Protein AF-A0A5B0EBY4-F1 (afdb_monomer_lite)

InterPro domains:
  IPR025962 SdpI/YhfL-like [PF13630] (34-108)

Secondary structure (DSSP, 8-state):
--HHHHHHHHHHHHHHHHHHHHHHHHHHHHTTSS-S-SSSS--SHHHHS-HHHHHHHHHHHHHHHHHHHHHHHHHHHHHHHHHHH-TT-TTHHHHHHHHHHHHHHHHHHHHHHHHHHHHHHHHHHHHHHT-

pLDDT: mean 92.41, std 9.32, range [48.69, 98.62]

Sequence (131 aa):
MNGEALTELITSLFLVLIMAGLAWSMKAAGTGQLKRNAWIGIRTASFSHCDECWLLGHHAASHKGIIGCVAAAVIIAAGGVAALLAPSLDYLQPVSLMLGVLVMLVGLLLGMRDGNTMLAKMHTDELGADR

Radius of gyration: 18.64 Å; chains: 1; bounding box: 41×22×61 Å

Structure (mmCIF, N/CA/C/O backbone):
data_AF-A0A5B0EBY4-F1
#
_entry.id   AF-A0A5B0EBY4-F1
#
loop_
_atom_site.group_PDB
_atom_site.id
_atom_site.type_symbol
_atom_site.label_atom_id
_atom_site.label_alt_id
_atom_site.label_comp_id
_atom_site.label_asym_id
_atom_site.label_entity_id
_atom_site.label_seq_id
_atom_site.pdbx_PDB_ins_code
_atom_site.Cartn_x
_atom_site.Cartn_y
_atom_site.Cartn_z
_atom_site.occupancy
_atom_site.B_iso_or_equiv
_atom_site.auth_seq_id
_atom_site.auth_comp_id
_atom_site.auth_asym_id
_atom_site.auth_atom_id
_atom_site.pdbx_PDB_model_num
ATOM 1 N N . MET A 1 1 ? 15.465 7.076 -25.144 1.00 60.78 1 MET A N 1
ATOM 2 C CA . MET A 1 1 ? 14.498 6.109 -24.589 1.00 60.78 1 MET A CA 1
ATOM 3 C C . MET A 1 1 ? 13.379 5.957 -25.606 1.00 60.78 1 MET A C 1
ATOM 5 O O . MET A 1 1 ? 12.837 6.970 -26.030 1.00 60.78 1 MET A O 1
ATOM 9 N N . ASN A 1 2 ? 13.124 4.741 -26.082 1.00 78.44 2 ASN A N 1
ATOM 10 C CA . ASN A 1 2 ? 11.966 4.411 -26.920 1.00 78.44 2 ASN A CA 1
ATOM 11 C C . ASN A 1 2 ? 10.667 4.578 -26.102 1.00 78.44 2 ASN A C 1
ATOM 13 O O . ASN A 1 2 ? 10.688 4.472 -24.877 1.00 78.44 2 ASN A O 1
ATOM 17 N N . GLY A 1 3 ? 9.551 4.906 -26.765 1.00 84.25 3 GLY A N 1
ATOM 18 C CA . GLY A 1 3 ? 8.293 5.271 -26.088 1.00 84.25 3 GLY A CA 1
ATOM 19 C C . GLY A 1 3 ? 7.723 4.178 -25.172 1.00 84.25 3 GLY A C 1
ATOM 20 O O . GLY A 1 3 ? 7.072 4.482 -24.176 1.00 84.25 3 GLY A O 1
ATOM 21 N N . GLU A 1 4 ? 8.033 2.920 -25.465 1.00 83.50 4 GLU A N 1
ATOM 22 C CA . GLU A 1 4 ? 7.658 1.753 -24.664 1.00 83.50 4 GLU A CA 1
ATOM 23 C C . GLU A 1 4 ? 8.358 1.742 -23.298 1.00 83.50 4 GLU A C 1
ATOM 25 O O . GLU A 1 4 ? 7.692 1.801 -22.268 1.00 83.50 4 GLU A O 1
ATOM 30 N N . ALA A 1 5 ? 9.690 1.844 -23.279 1.00 82.31 5 ALA A N 1
ATOM 31 C CA . ALA A 1 5 ? 10.479 1.922 -22.048 1.00 82.31 5 ALA A CA 1
ATOM 32 C C . ALA A 1 5 ? 10.094 3.126 -21.163 1.00 82.31 5 ALA A C 1
ATOM 34 O O . ALA A 1 5 ? 10.093 3.041 -19.934 1.00 82.31 5 ALA A O 1
ATOM 35 N N . LEU A 1 6 ? 9.727 4.260 -21.777 1.00 86.31 6 LEU A N 1
ATOM 36 C CA . LEU A 1 6 ? 9.200 5.411 -21.038 1.00 86.31 6 LEU A CA 1
ATOM 37 C C . LEU A 1 6 ? 7.856 5.076 -20.369 1.00 86.31 6 LEU A C 1
ATOM 39 O O . LEU A 1 6 ? 7.655 5.400 -19.200 1.00 86.31 6 LEU A O 1
ATOM 43 N N . THR A 1 7 ? 6.950 4.423 -21.100 1.00 88.94 7 THR A N 1
ATOM 44 C CA . THR A 1 7 ? 5.634 4.000 -20.595 1.00 88.94 7 THR A CA 1
ATOM 45 C C . THR A 1 7 ? 5.765 3.018 -19.431 1.00 88.94 7 THR A C 1
ATOM 47 O O . THR A 1 7 ? 5.092 3.175 -18.410 1.00 88.94 7 THR A O 1
ATOM 50 N N . GLU A 1 8 ? 6.661 2.040 -19.541 1.00 88.88 8 GLU A N 1
ATOM 51 C CA . GLU A 1 8 ? 6.942 1.055 -18.492 1.00 88.88 8 GLU A CA 1
ATOM 52 C C . GLU A 1 8 ? 7.480 1.701 -17.214 1.00 88.88 8 GLU A C 1
ATOM 54 O O . GLU A 1 8 ? 7.027 1.382 -16.107 1.00 88.88 8 GLU A O 1
ATOM 59 N N . LEU A 1 9 ? 8.409 2.650 -17.359 1.00 88.81 9 LEU A N 1
ATOM 60 C CA . LEU A 1 9 ? 8.978 3.384 -16.236 1.00 88.81 9 LEU A CA 1
ATOM 61 C C . LEU A 1 9 ? 7.921 4.245 -15.540 1.00 88.81 9 LEU A C 1
ATOM 63 O O . LEU A 1 9 ? 7.809 4.205 -14.315 1.00 88.81 9 LEU A O 1
ATOM 67 N N . ILE A 1 10 ? 7.128 4.995 -16.314 1.00 92.88 10 ILE A N 1
ATOM 68 C CA . ILE A 1 10 ? 6.038 5.826 -15.786 1.00 92.88 10 ILE A CA 1
ATOM 69 C C . ILE A 1 10 ? 5.034 4.953 -15.033 1.00 92.88 10 ILE A C 1
ATOM 71 O O . ILE A 1 10 ? 4.652 5.291 -13.915 1.00 92.88 10 ILE A O 1
ATOM 75 N N . THR A 1 11 ? 4.645 3.817 -15.611 1.00 93.50 11 THR A N 1
ATOM 76 C CA . THR A 1 11 ? 3.686 2.890 -14.995 1.00 93.50 11 THR A CA 1
ATOM 77 C C . THR A 1 11 ? 4.227 2.331 -13.682 1.00 93.50 11 THR A C 1
ATOM 79 O O . THR A 1 11 ? 3.536 2.355 -12.663 1.00 93.50 11 THR A O 1
ATOM 82 N N . SER A 1 12 ? 5.484 1.882 -13.675 1.00 94.62 12 SER A N 1
ATOM 83 C CA . SER A 1 12 ? 6.129 1.330 -12.480 1.00 94.62 12 SER A CA 1
ATOM 84 C C . SER A 1 12 ? 6.254 2.386 -11.379 1.00 94.62 12 SER A C 1
ATOM 86 O O . SER A 1 12 ? 5.894 2.129 -10.232 1.00 94.62 12 SER A O 1
ATOM 88 N N . LEU A 1 13 ? 6.686 3.602 -11.730 1.00 96.31 13 LEU A N 1
ATOM 89 C CA . LEU A 1 13 ? 6.791 4.722 -10.795 1.00 96.31 13 LEU A CA 1
ATOM 90 C C . LEU A 1 13 ? 5.426 5.105 -10.215 1.00 96.31 13 LEU A C 1
ATOM 92 O O . LEU A 1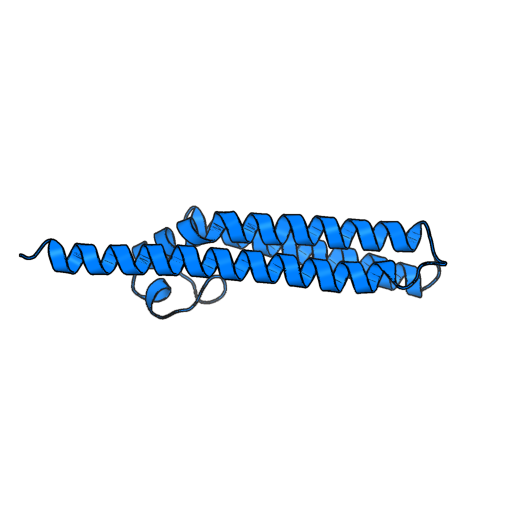 13 ? 5.292 5.269 -9.003 1.00 96.31 13 LEU A O 1
ATOM 96 N N . PHE A 1 14 ? 4.406 5.218 -11.063 1.00 97.50 14 PHE A N 1
ATOM 97 C CA . PHE A 1 14 ? 3.050 5.548 -10.638 1.00 97.50 14 PHE A CA 1
ATOM 98 C C . PHE A 1 14 ? 2.508 4.522 -9.635 1.00 97.50 14 PHE A C 1
ATOM 100 O O . PHE A 1 14 ? 1.988 4.896 -8.582 1.00 97.50 14 PHE A O 1
ATOM 107 N N . LEU A 1 15 ? 2.696 3.229 -9.905 1.00 97.50 15 LEU A N 1
ATOM 108 C CA . LEU A 1 15 ? 2.262 2.166 -9.000 1.00 97.50 15 LEU A CA 1
ATOM 109 C C . LEU A 1 15 ? 3.047 2.160 -7.683 1.00 97.50 15 LEU A C 1
ATOM 111 O O . LEU A 1 15 ? 2.447 1.983 -6.625 1.00 97.50 15 LEU A O 1
ATOM 115 N N . VAL A 1 16 ? 4.356 2.423 -7.710 1.00 98.06 16 VAL A N 1
ATOM 116 C CA . VAL A 1 16 ? 5.167 2.587 -6.491 1.00 98.06 16 VAL A CA 1
ATOM 117 C C . VAL A 1 16 ? 4.636 3.731 -5.623 1.00 98.06 16 VAL A C 1
ATOM 119 O O . VAL A 1 16 ? 4.502 3.570 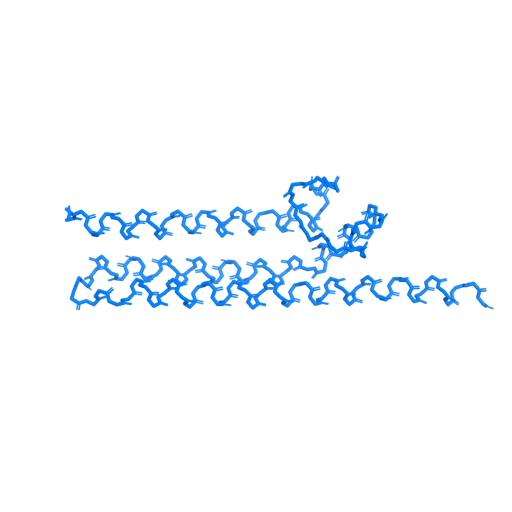-4.408 1.00 98.06 16 VAL A O 1
ATOM 122 N N . LEU A 1 17 ? 4.272 4.865 -6.230 1.00 98.25 17 LEU A N 1
ATOM 123 C CA . LEU A 1 17 ? 3.682 5.997 -5.511 1.00 98.25 17 LEU A CA 1
ATOM 124 C C . LEU A 1 17 ? 2.316 5.647 -4.906 1.00 98.25 17 LEU A C 1
ATOM 126 O O . LEU A 1 17 ? 2.044 6.029 -3.767 1.00 98.25 17 LEU A O 1
ATOM 130 N N . ILE A 1 18 ? 1.486 4.871 -5.612 1.00 97.69 18 ILE A N 1
ATOM 131 C CA . ILE A 1 18 ? 0.228 4.346 -5.060 1.00 97.69 18 ILE A CA 1
ATOM 132 C C . ILE A 1 18 ? 0.499 3.472 -3.831 1.00 97.69 18 ILE A C 1
ATOM 134 O O . ILE A 1 18 ? -0.135 3.671 -2.794 1.00 97.69 18 ILE A O 1
ATOM 138 N N . MET A 1 19 ? 1.458 2.544 -3.903 1.00 97.94 19 MET A N 1
ATOM 139 C CA . MET A 1 19 ? 1.804 1.685 -2.764 1.00 97.94 19 MET A CA 1
ATOM 140 C C . MET A 1 19 ? 2.297 2.496 -1.564 1.00 97.94 19 MET A C 1
ATOM 142 O O . MET A 1 19 ? 1.910 2.211 -0.430 1.00 97.94 19 MET A O 1
ATOM 146 N N . ALA A 1 20 ? 3.104 3.533 -1.799 1.00 97.75 20 ALA A N 1
ATOM 147 C CA . ALA A 1 20 ? 3.549 4.444 -0.751 1.00 97.75 20 ALA A CA 1
ATOM 148 C C . ALA A 1 20 ? 2.369 5.203 -0.117 1.00 97.75 20 ALA A C 1
ATOM 150 O O . ALA A 1 20 ? 2.277 5.284 1.109 1.00 97.75 20 ALA A O 1
ATOM 151 N N . GLY A 1 21 ? 1.432 5.696 -0.933 1.00 97.62 21 GLY A N 1
ATOM 152 C CA . GLY A 1 21 ? 0.209 6.352 -0.465 1.00 97.62 21 GLY A CA 1
ATOM 153 C C . GLY A 1 21 ? -0.691 5.425 0.358 1.00 97.62 21 GLY A C 1
ATOM 154 O O . GLY A 1 21 ? -1.210 5.829 1.402 1.00 97.62 21 GLY A O 1
ATOM 155 N N . LEU A 1 22 ? -0.830 4.161 -0.052 1.00 96.75 22 LEU A N 1
ATOM 156 C CA . LEU A 1 22 ? -1.567 3.137 0.692 1.00 96.75 22 LEU A CA 1
ATOM 157 C C . LEU A 1 22 ? -0.881 2.796 2.019 1.00 96.75 22 LEU A C 1
ATOM 159 O O . LEU A 1 22 ? -1.539 2.782 3.060 1.00 96.75 22 LEU A O 1
ATOM 163 N N . ALA A 1 23 ? 0.436 2.578 2.010 1.00 97.94 23 ALA A N 1
ATOM 164 C CA . ALA A 1 23 ? 1.218 2.321 3.218 1.00 97.94 23 ALA A CA 1
ATOM 165 C C . ALA A 1 23 ? 1.111 3.481 4.218 1.00 97.94 23 ALA A C 1
ATOM 167 O O . ALA A 1 23 ? 0.871 3.262 5.409 1.00 97.94 23 ALA A O 1
ATOM 168 N N . TRP A 1 24 ? 1.217 4.721 3.734 1.00 97.94 24 TRP A N 1
ATOM 169 C CA . TRP A 1 24 ? 1.001 5.908 4.554 1.00 97.94 24 TRP A CA 1
ATOM 170 C C . TRP A 1 24 ? -0.420 5.952 5.121 1.00 97.94 24 TRP A C 1
ATOM 172 O O . TRP A 1 24 ? -0.581 6.138 6.324 1.00 97.94 24 TRP A O 1
ATOM 182 N N . SER A 1 25 ? -1.439 5.708 4.295 1.00 97.38 25 SER A N 1
ATOM 183 C CA . SER A 1 25 ? -2.844 5.718 4.719 1.00 97.38 25 SER A CA 1
ATOM 184 C C . SER A 1 25 ? -3.120 4.684 5.812 1.00 97.38 25 SER A C 1
ATOM 186 O O . SER A 1 25 ? -3.781 4.987 6.804 1.00 97.38 25 SER A O 1
ATOM 188 N N . MET A 1 26 ? -2.564 3.477 5.677 1.00 97.25 26 MET A N 1
ATOM 189 C CA . MET A 1 26 ? -2.668 2.419 6.686 1.00 97.25 26 MET A CA 1
ATOM 190 C C . MET A 1 26 ? -1.982 2.804 7.995 1.00 97.25 26 MET A C 1
ATOM 192 O O . MET A 1 26 ? -2.557 2.615 9.067 1.00 97.25 26 MET A O 1
ATOM 196 N N . LYS A 1 27 ? -0.784 3.397 7.925 1.00 97.88 27 LYS A N 1
ATOM 197 C CA . LYS A 1 27 ? -0.081 3.914 9.106 1.00 97.88 27 LYS A CA 1
ATOM 198 C C . LYS A 1 27 ? -0.874 5.035 9.776 1.00 97.88 27 LYS A C 1
ATOM 200 O O . LYS A 1 27 ? -1.015 5.045 10.996 1.00 97.88 27 LYS A O 1
ATOM 205 N N . ALA A 1 28 ? -1.395 5.975 8.996 1.00 97.69 28 ALA A N 1
ATOM 206 C CA . ALA A 1 28 ? -2.120 7.127 9.504 1.00 97.69 28 ALA A CA 1
ATOM 207 C C . ALA A 1 28 ? -3.461 6.714 10.138 1.00 97.69 28 ALA A C 1
ATOM 209 O O . ALA A 1 28 ? -3.805 7.215 11.205 1.00 97.69 28 ALA A O 1
ATOM 210 N N . ALA A 1 29 ? -4.175 5.743 9.560 1.00 96.31 29 ALA A N 1
ATOM 211 C CA . ALA A 1 29 ? -5.369 5.158 10.173 1.00 96.31 29 ALA A CA 1
ATOM 212 C C . ALA A 1 29 ? -5.037 4.362 11.446 1.00 96.31 29 ALA A C 1
ATOM 214 O O . ALA A 1 29 ? -5.692 4.544 12.468 1.00 96.31 29 ALA A O 1
ATOM 215 N N . GLY A 1 30 ? -3.986 3.535 11.420 1.00 96.62 30 GLY A N 1
ATOM 216 C CA . GLY A 1 30 ? -3.593 2.722 12.574 1.00 96.62 30 GLY A CA 1
ATOM 217 C C . GLY A 1 30 ? -3.021 3.514 13.753 1.00 96.62 30 GLY A C 1
ATOM 218 O O . GLY A 1 30 ? -3.106 3.063 14.886 1.00 96.62 30 GLY A O 1
ATOM 219 N N . THR A 1 31 ? -2.473 4.705 13.514 1.00 96.81 31 THR A N 1
ATOM 220 C CA . THR A 1 31 ? -1.969 5.612 14.566 1.00 96.81 31 THR A CA 1
ATOM 221 C C . THR A 1 31 ? -2.990 6.670 14.990 1.00 96.81 31 THR A C 1
ATOM 223 O O . THR A 1 31 ? -2.675 7.534 15.804 1.00 96.81 31 THR A O 1
ATOM 226 N N . GLY A 1 32 ? -4.203 6.641 14.427 1.00 95.25 32 GLY A N 1
ATOM 227 C CA . GLY A 1 32 ? -5.265 7.603 14.732 1.00 95.25 32 GLY A CA 1
ATOM 228 C C . GLY A 1 32 ? -5.090 8.992 14.112 1.00 95.25 32 GLY A C 1
ATOM 229 O O . GLY A 1 32 ? -5.918 9.868 14.354 1.00 95.25 32 GLY A O 1
ATOM 230 N N . GLN A 1 33 ? -4.067 9.210 13.277 1.00 96.75 33 GLN A N 1
ATOM 231 C CA . GLN A 1 33 ? -3.922 10.452 12.504 1.00 96.75 33 GLN A CA 1
ATOM 232 C C . GLN A 1 33 ? -5.082 10.631 11.513 1.00 96.75 33 GLN A C 1
ATOM 234 O O . GLN A 1 33 ? -5.572 11.743 11.323 1.00 96.75 33 GLN A O 1
ATOM 239 N N . LEU A 1 34 ? -5.555 9.533 10.910 1.00 94.44 34 LEU A N 1
ATOM 240 C CA . LEU A 1 34 ? -6.785 9.504 10.120 1.00 94.44 34 LEU A CA 1
ATOM 241 C C . LEU A 1 34 ? -7.953 9.027 10.983 1.00 94.44 34 LEU A C 1
ATOM 243 O O . LEU A 1 34 ? -8.126 7.831 11.230 1.00 94.44 34 LEU A O 1
ATOM 247 N N . LYS A 1 35 ? -8.792 9.984 11.384 1.00 93.94 35 LYS A N 1
ATOM 248 C CA . LYS A 1 35 ? -10.082 9.712 12.029 1.00 93.94 35 LYS A CA 1
ATOM 249 C C . LYS A 1 35 ? -11.027 8.974 11.079 1.00 93.94 35 LYS A C 1
ATOM 251 O O . LYS A 1 35 ? -10.856 9.030 9.855 1.00 93.94 35 LYS A O 1
ATOM 256 N N . ARG A 1 36 ? -12.062 8.337 11.637 1.00 93.94 36 ARG A N 1
ATOM 257 C CA . ARG A 1 36 ? -13.163 7.736 10.874 1.00 93.94 36 ARG A CA 1
ATOM 258 C C . ARG A 1 36 ? -13.737 8.772 9.902 1.00 93.94 36 ARG A C 1
ATOM 260 O O . ARG A 1 36 ? -14.211 9.828 10.302 1.00 93.94 36 ARG A O 1
ATOM 267 N N . ASN A 1 37 ? -13.616 8.492 8.609 1.00 93.06 37 ASN A N 1
ATOM 268 C CA . ASN A 1 37 ? -14.019 9.389 7.513 1.00 93.06 37 ASN A CA 1
ATOM 269 C C . ASN A 1 37 ? -14.890 8.618 6.510 1.00 93.06 37 ASN A C 1
ATOM 271 O O . ASN A 1 37 ? -15.354 7.554 6.883 1.00 93.06 37 ASN A O 1
ATOM 275 N N . ALA A 1 38 ? -15.106 9.062 5.267 1.00 90.12 38 ALA A N 1
ATOM 276 C CA . ALA A 1 38 ? -15.846 8.298 4.238 1.00 90.12 38 ALA A CA 1
ATOM 277 C C . ALA A 1 38 ? -14.972 7.783 3.072 1.00 90.12 38 ALA A C 1
ATOM 279 O O . ALA A 1 38 ? -15.458 7.055 2.214 1.00 90.12 38 ALA A O 1
ATOM 280 N N . TRP A 1 39 ? -13.687 8.142 3.043 1.00 90.62 39 TRP A N 1
ATOM 281 C CA . TRP A 1 39 ? -12.837 8.047 1.853 1.00 90.62 39 TRP A CA 1
ATOM 282 C C . TRP A 1 39 ? -11.762 6.960 1.941 1.00 90.62 39 TRP A C 1
ATOM 284 O O . TRP A 1 39 ? -11.500 6.267 0.967 1.00 90.62 39 TRP A O 1
ATOM 294 N N . ILE A 1 40 ? -11.130 6.800 3.104 1.00 91.50 40 ILE A N 1
ATOM 295 C CA . ILE A 1 40 ? -9.950 5.944 3.302 1.00 91.50 40 ILE A CA 1
ATOM 296 C C . ILE A 1 40 ? -10.254 4.933 4.400 1.00 91.50 40 ILE A C 1
ATOM 298 O O . ILE A 1 40 ? -10.877 5.325 5.380 1.00 91.50 40 ILE A O 1
ATOM 302 N N . GLY A 1 41 ? -9.810 3.679 4.264 1.00 91.69 41 GLY A N 1
ATOM 303 C CA . GLY A 1 41 ? -9.867 2.652 5.316 1.00 91.69 41 GLY A CA 1
ATOM 304 C C . GLY A 1 41 ? -10.752 1.444 4.990 1.00 91.69 41 GLY A C 1
ATOM 305 O O . GLY A 1 41 ? -11.416 1.400 3.957 1.00 91.69 41 GLY A O 1
ATOM 306 N N . ILE A 1 42 ? -10.756 0.455 5.885 1.00 93.00 42 ILE A N 1
ATOM 307 C CA . ILE A 1 42 ? -11.570 -0.765 5.800 1.00 93.00 42 ILE A CA 1
ATOM 308 C C . ILE A 1 42 ? -13.011 -0.433 6.213 1.00 93.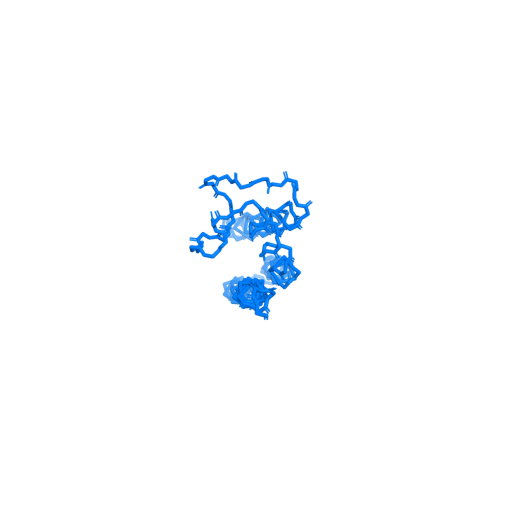00 42 ILE A C 1
ATOM 310 O O . ILE A 1 42 ? -13.245 0.158 7.265 1.00 93.00 42 ILE A O 1
ATOM 314 N N . ARG A 1 43 ? -13.984 -0.809 5.372 1.00 91.00 43 ARG A N 1
ATOM 315 C CA . ARG A 1 43 ? -15.400 -0.396 5.475 1.00 91.00 43 ARG A CA 1
ATOM 316 C C . ARG A 1 43 ? -16.362 -1.533 5.767 1.00 91.00 43 ARG A C 1
ATOM 318 O O . ARG A 1 43 ? -17.457 -1.595 5.219 1.00 91.00 43 ARG A O 1
ATOM 325 N N . THR A 1 44 ? -15.955 -2.444 6.634 1.00 90.81 44 THR A N 1
ATOM 326 C CA . THR A 1 44 ? -16.881 -3.443 7.163 1.00 90.81 44 THR A CA 1
ATOM 327 C C . THR A 1 44 ? -17.725 -2.835 8.287 1.00 90.81 44 THR A C 1
ATOM 329 O O . THR A 1 44 ? -17.370 -1.801 8.868 1.00 90.81 44 THR A O 1
ATOM 332 N N . ALA A 1 45 ? -18.852 -3.483 8.601 1.00 90.81 45 ALA A N 1
ATOM 333 C CA . ALA A 1 45 ? -19.738 -3.059 9.684 1.00 90.81 45 ALA A CA 1
ATOM 334 C C . ALA A 1 45 ? -19.002 -2.987 11.036 1.00 90.81 45 ALA A C 1
ATOM 336 O O . ALA A 1 45 ? -19.171 -2.018 11.769 1.00 90.81 45 ALA A O 1
ATOM 337 N N . SER A 1 46 ? -18.113 -3.950 11.309 1.00 90.38 46 SER A N 1
ATOM 338 C CA . SER A 1 46 ? -17.297 -3.993 12.529 1.00 90.38 46 SER A CA 1
ATOM 339 C C . SER A 1 46 ? -16.375 -2.777 12.664 1.00 90.38 46 SER A C 1
ATOM 341 O O . SER A 1 46 ? -16.370 -2.113 13.694 1.00 90.38 46 SER A O 1
ATOM 343 N N . PHE A 1 47 ? -15.640 -2.418 11.609 1.00 94.62 47 PHE A N 1
ATOM 344 C CA . PHE A 1 47 ? -14.718 -1.273 11.632 1.00 94.62 47 PHE A CA 1
ATOM 345 C C . PHE A 1 47 ? -15.435 0.078 11.716 1.00 94.62 47 PHE A C 1
ATOM 347 O O . PHE A 1 47 ? -14.859 1.063 12.175 1.00 94.62 47 PHE A O 1
ATOM 354 N N . SER A 1 48 ? -16.678 0.143 11.237 1.00 93.25 48 SER A N 1
ATOM 355 C CA . SER A 1 48 ? -17.428 1.397 11.127 1.00 93.25 48 SER A CA 1
ATOM 356 C C . SER A 1 48 ? -18.326 1.676 12.333 1.00 93.25 48 SER A C 1
ATOM 358 O O . SER A 1 48 ? -18.875 2.775 12.414 1.00 93.25 48 SER A O 1
ATOM 360 N N . HIS A 1 49 ? -18.461 0.730 13.268 1.00 92.81 49 HIS A N 1
ATOM 361 C CA . HIS A 1 49 ? -19.388 0.835 14.395 1.00 92.81 49 HIS A CA 1
ATOM 362 C C . HIS A 1 49 ? -19.088 2.043 15.295 1.00 92.81 49 HIS A C 1
ATOM 364 O O . HIS A 1 49 ? -19.983 2.844 15.578 1.00 92.81 49 HIS A O 1
ATOM 370 N N . CYS A 1 50 ? -17.834 2.206 15.713 1.00 92.69 50 CYS A N 1
ATOM 371 C CA . CYS A 1 50 ? -17.415 3.220 16.673 1.00 92.69 50 CYS A CA 1
ATOM 372 C C . CYS A 1 50 ? -16.009 3.758 16.347 1.00 92.69 50 CYS A C 1
ATOM 374 O O . CYS A 1 50 ? -15.278 3.151 15.564 1.00 92.69 50 CYS A O 1
ATOM 376 N N . ASP A 1 51 ? -15.618 4.908 16.909 1.00 95.44 51 ASP A N 1
ATOM 377 C CA . ASP A 1 51 ? -14.284 5.488 16.650 1.00 95.44 51 ASP A CA 1
ATOM 378 C C . ASP A 1 51 ? -13.153 4.632 17.251 1.00 95.44 51 ASP A C 1
ATOM 380 O O . ASP A 1 51 ? -12.054 4.564 16.700 1.00 95.44 51 ASP A O 1
ATOM 384 N N . GLU A 1 52 ? -13.431 3.923 18.342 1.00 95.25 52 GLU A N 1
ATOM 385 C CA . GLU A 1 52 ? -12.500 2.967 18.945 1.00 95.25 52 GLU A CA 1
ATOM 386 C C . GLU A 1 52 ? -12.328 1.712 18.074 1.00 95.25 52 GLU A C 1
ATOM 388 O O . GLU A 1 52 ? -11.206 1.296 17.786 1.00 95.25 52 GLU A O 1
ATOM 393 N N . CYS A 1 53 ? -13.435 1.189 17.542 1.00 95.44 53 CYS A N 1
ATOM 394 C CA . CYS A 1 53 ? -13.493 0.096 16.576 1.00 95.44 53 CYS A CA 1
ATOM 395 C C . CYS A 1 53 ? -12.679 0.444 15.317 1.00 95.44 53 CYS A C 1
ATOM 397 O O . CYS A 1 53 ? -11.911 -0.366 14.791 1.00 95.44 53 CYS A O 1
ATOM 399 N N . TRP A 1 54 ? -12.803 1.692 14.858 1.00 96.00 54 TRP A N 1
ATOM 400 C CA . TRP A 1 54 ? -12.006 2.225 13.764 1.00 96.00 54 TRP A CA 1
ATOM 401 C C . TRP A 1 54 ? -10.513 2.173 14.081 1.00 96.00 54 TRP A C 1
ATOM 403 O O . TRP A 1 54 ? -9.745 1.606 13.300 1.00 96.00 54 TRP A O 1
ATOM 413 N N . LEU A 1 55 ? -10.100 2.759 15.208 1.00 97.12 55 LEU A N 1
ATOM 414 C CA . LEU A 1 55 ? -8.694 2.876 15.576 1.00 97.12 55 LEU A CA 1
ATOM 415 C C . LEU A 1 55 ? -8.056 1.505 15.805 1.00 97.12 55 LEU A C 1
ATOM 417 O O . LEU A 1 55 ? -7.034 1.201 15.197 1.00 97.12 55 LEU A O 1
ATOM 421 N N . LEU A 1 56 ? -8.665 0.660 16.636 1.00 97.06 56 LEU A N 1
ATOM 422 C CA . LEU A 1 56 ? -8.095 -0.634 17.012 1.00 97.06 56 LEU A CA 1
ATOM 423 C C . LEU A 1 56 ? -8.093 -1.624 15.846 1.00 97.06 56 LEU A C 1
ATOM 425 O O . LEU A 1 56 ? -7.096 -2.322 15.639 1.00 97.06 56 LEU A O 1
ATOM 429 N N . GLY A 1 57 ? -9.149 -1.630 15.027 1.00 97.12 57 GLY A N 1
ATOM 430 C CA . GLY A 1 57 ? -9.200 -2.432 13.808 1.00 97.12 57 GLY A CA 1
ATOM 431 C C . GLY A 1 57 ? -8.100 -2.043 12.816 1.00 97.12 57 GLY A C 1
ATOM 432 O O . GLY A 1 57 ? -7.371 -2.908 12.324 1.00 97.12 57 GLY A O 1
ATOM 433 N N . HIS A 1 58 ? -7.928 -0.743 12.541 1.00 97.81 58 HIS A N 1
ATOM 434 C CA . HIS A 1 58 ? -6.883 -0.268 11.626 1.00 97.81 58 HIS A CA 1
ATOM 435 C C . HIS A 1 58 ? -5.478 -0.411 12.211 1.00 97.81 58 HIS A C 1
ATOM 437 O O . HIS A 1 58 ? -4.551 -0.729 11.468 1.00 97.81 58 HIS A O 1
ATOM 443 N N . HIS A 1 59 ? -5.307 -0.229 13.521 1.00 98.00 59 HIS A N 1
ATOM 444 C CA . HIS A 1 59 ? -4.035 -0.456 14.199 1.00 98.00 59 HIS A CA 1
ATOM 445 C C . HIS A 1 59 ? -3.585 -1.908 14.008 1.00 98.00 59 HIS A C 1
ATOM 447 O O . HIS A 1 59 ? -2.485 -2.147 13.506 1.00 98.00 59 HIS A O 1
ATOM 453 N N . ALA A 1 60 ? -4.470 -2.870 14.293 1.00 97.56 60 ALA A N 1
ATOM 454 C CA . ALA A 1 60 ? -4.202 -4.294 14.100 1.00 97.56 60 ALA A CA 1
ATOM 455 C C . ALA A 1 60 ? -3.951 -4.661 12.625 1.00 97.56 60 ALA A C 1
ATOM 457 O O . ALA A 1 60 ? -3.066 -5.464 12.331 1.00 97.56 60 ALA A O 1
ATOM 458 N N . ALA A 1 61 ? -4.676 -4.048 11.686 1.00 97.25 61 ALA A N 1
ATOM 459 C CA . ALA A 1 61 ? -4.509 -4.316 10.258 1.00 97.25 61 ALA A CA 1
ATOM 460 C C . ALA A 1 61 ? -3.242 -3.691 9.641 1.00 97.25 61 ALA A C 1
ATOM 462 O O . ALA A 1 61 ? -2.736 -4.184 8.628 1.00 97.25 61 ALA A O 1
ATOM 463 N N . SER A 1 62 ? -2.732 -2.605 10.229 1.00 97.12 62 SER A N 1
ATOM 464 C CA . SER A 1 62 ? -1.732 -1.735 9.600 1.00 97.12 62 SER A CA 1
ATOM 465 C C . SER A 1 62 ? -0.421 -2.446 9.266 1.00 97.12 62 SER A C 1
ATOM 467 O O . SER A 1 62 ? 0.097 -2.280 8.165 1.00 97.12 62 SER A O 1
ATOM 469 N N . HIS A 1 63 ? 0.111 -3.264 10.174 1.00 97.19 63 HIS A N 1
ATOM 470 C CA . HIS A 1 63 ? 1.467 -3.797 10.045 1.00 97.19 63 HIS A CA 1
ATOM 471 C C . HIS A 1 63 ? 1.644 -4.681 8.802 1.00 97.19 63 HIS A C 1
ATOM 473 O O . HIS A 1 63 ? 2.527 -4.436 7.979 1.00 97.19 63 HIS A O 1
ATOM 479 N N . LYS A 1 64 ? 0.772 -5.682 8.624 1.00 97.94 64 LYS A N 1
ATOM 480 C CA . LYS A 1 64 ? 0.855 -6.611 7.485 1.00 97.94 64 LYS A CA 1
ATOM 481 C C . LYS A 1 64 ? 0.476 -5.948 6.165 1.00 97.94 64 LYS A C 1
ATOM 483 O O . LYS A 1 64 ? 1.097 -6.243 5.145 1.00 97.94 64 LYS A O 1
ATOM 488 N N . GLY A 1 65 ? -0.478 -5.017 6.194 1.00 97.50 65 GLY A N 1
ATOM 489 C CA . GLY A 1 65 ? -0.826 -4.216 5.024 1.00 97.50 65 GLY A CA 1
ATOM 490 C C . GLY A 1 65 ? 0.345 -3.351 4.548 1.00 97.50 65 GLY A C 1
ATOM 491 O O . GLY A 1 65 ? 0.683 -3.373 3.366 1.00 97.50 65 GLY A O 1
ATOM 492 N N . ILE A 1 66 ? 1.031 -2.661 5.468 1.00 98.44 66 ILE A N 1
ATOM 493 C CA . ILE A 1 66 ? 2.215 -1.843 5.160 1.00 98.44 66 ILE A CA 1
ATOM 494 C C . ILE A 1 66 ? 3.337 -2.706 4.583 1.00 98.44 66 ILE A C 1
ATOM 496 O O . ILE A 1 66 ? 3.891 -2.348 3.546 1.00 98.44 66 ILE A O 1
ATOM 500 N N . ILE A 1 67 ? 3.650 -3.846 5.210 1.00 98.50 67 ILE A N 1
ATOM 501 C CA . ILE A 1 67 ? 4.675 -4.768 4.696 1.00 98.50 67 ILE A CA 1
ATOM 502 C C . ILE A 1 67 ? 4.321 -5.228 3.279 1.00 98.50 67 ILE A C 1
ATOM 504 O O . ILE A 1 67 ? 5.183 -5.190 2.404 1.00 98.50 67 ILE A O 1
ATOM 508 N N . GLY A 1 68 ? 3.061 -5.603 3.033 1.00 98.19 68 GLY A N 1
ATOM 509 C CA . GLY A 1 68 ? 2.587 -6.002 1.707 1.00 98.19 68 GLY A CA 1
ATOM 510 C C . GLY A 1 68 ? 2.774 -4.910 0.655 1.00 98.19 68 GLY A C 1
ATOM 511 O O . GLY A 1 68 ? 3.333 -5.177 -0.405 1.00 98.19 68 GLY A O 1
ATOM 512 N N . CYS A 1 69 ? 2.374 -3.670 0.951 1.00 98.19 69 CYS A N 1
ATOM 513 C CA . CYS A 1 69 ? 2.555 -2.540 0.035 1.00 98.19 69 CYS A CA 1
ATOM 514 C C . CYS A 1 69 ? 4.031 -2.205 -0.212 1.00 98.19 69 CYS A C 1
ATOM 516 O O . CYS A 1 69 ? 4.414 -1.960 -1.353 1.00 98.19 69 CYS A O 1
ATOM 518 N N . VAL A 1 70 ? 4.873 -2.209 0.825 1.00 98.38 70 VAL A N 1
ATOM 519 C CA . VAL A 1 70 ? 6.309 -1.919 0.678 1.00 98.38 70 VAL A CA 1
ATOM 520 C C . VAL A 1 70 ? 6.999 -3.009 -0.140 1.00 98.38 70 VAL A C 1
ATOM 522 O O . VAL A 1 70 ? 7.736 -2.694 -1.072 1.00 98.38 70 VAL A O 1
ATOM 525 N N . ALA A 1 71 ? 6.729 -4.284 0.147 1.00 98.44 71 ALA A N 1
ATOM 526 C CA . ALA A 1 71 ? 7.281 -5.397 -0.619 1.00 98.44 71 ALA A CA 1
ATOM 527 C C . ALA A 1 71 ? 6.822 -5.357 -2.087 1.00 98.44 71 ALA A C 1
ATOM 529 O O . ALA A 1 71 ? 7.643 -5.499 -2.991 1.00 98.44 71 ALA A O 1
ATOM 530 N N . ALA A 1 72 ? 5.537 -5.082 -2.331 1.00 98.50 72 ALA A N 1
ATOM 531 C CA . ALA A 1 72 ? 4.997 -4.894 -3.674 1.00 98.50 72 ALA A CA 1
ATOM 532 C C . ALA A 1 72 ? 5.694 -3.754 -4.429 1.00 98.50 72 ALA A C 1
ATOM 534 O O . ALA A 1 72 ? 6.085 -3.932 -5.581 1.00 98.50 72 ALA A O 1
ATOM 535 N N . ALA A 1 73 ? 5.899 -2.606 -3.775 1.00 98.31 73 ALA A N 1
ATOM 536 C CA . ALA A 1 73 ? 6.593 -1.464 -4.362 1.00 98.31 73 ALA A CA 1
ATOM 537 C C . ALA A 1 73 ? 8.028 -1.816 -4.774 1.00 98.31 73 ALA A C 1
ATOM 539 O O . ALA A 1 73 ? 8.451 -1.467 -5.873 1.00 98.31 73 ALA A O 1
ATOM 540 N N . VAL A 1 74 ? 8.760 -2.545 -3.926 1.00 98.31 74 VAL A N 1
ATOM 541 C CA . VAL A 1 74 ? 10.129 -2.991 -4.229 1.00 98.31 74 VAL A CA 1
ATOM 542 C C . VAL A 1 74 ? 10.150 -3.930 -5.435 1.00 98.31 74 VAL A C 1
ATOM 544 O O . VAL A 1 74 ? 10.975 -3.743 -6.324 1.00 98.31 74 VAL A O 1
ATOM 547 N N . ILE A 1 75 ? 9.231 -4.899 -5.503 1.00 98.31 75 ILE A N 1
ATOM 548 C CA . ILE A 1 75 ? 9.135 -5.845 -6.627 1.00 98.31 75 ILE A CA 1
ATOM 549 C C . ILE A 1 75 ? 8.851 -5.102 -7.939 1.00 98.31 75 ILE A C 1
ATOM 551 O O . ILE A 1 75 ? 9.553 -5.311 -8.929 1.00 98.31 75 ILE A O 1
ATOM 555 N N . ILE A 1 76 ? 7.865 -4.200 -7.934 1.00 97.88 76 ILE A N 1
ATOM 556 C CA . ILE A 1 76 ? 7.476 -3.406 -9.108 1.00 97.88 76 ILE A CA 1
ATOM 557 C C . ILE A 1 76 ? 8.628 -2.504 -9.561 1.00 97.88 76 ILE A C 1
ATOM 559 O O . ILE A 1 76 ? 8.968 -2.485 -10.744 1.00 97.88 76 ILE A O 1
ATOM 563 N N . ALA A 1 77 ? 9.267 -1.793 -8.627 1.00 96.50 77 ALA A N 1
ATOM 564 C CA . ALA A 1 77 ? 10.405 -0.930 -8.927 1.00 96.50 77 ALA A CA 1
ATOM 565 C C . ALA A 1 77 ? 11.577 -1.726 -9.516 1.00 96.50 77 ALA A C 1
ATOM 567 O O . ALA A 1 77 ? 12.151 -1.318 -10.523 1.00 96.50 77 ALA A O 1
ATOM 568 N N . ALA A 1 78 ? 11.901 -2.879 -8.924 1.00 95.88 78 ALA A N 1
ATOM 569 C CA . ALA A 1 78 ? 12.969 -3.743 -9.405 1.00 95.88 78 ALA A CA 1
ATOM 570 C C . ALA A 1 78 ? 12.694 -4.244 -10.828 1.00 95.88 78 ALA A C 1
ATOM 572 O O . ALA A 1 78 ? 13.592 -4.192 -11.663 1.00 95.88 78 ALA A O 1
ATOM 573 N N . GLY A 1 79 ? 11.464 -4.670 -11.134 1.00 94.25 79 GLY A N 1
ATOM 574 C CA . GLY A 1 79 ? 11.114 -5.106 -12.487 1.00 94.25 79 GLY A CA 1
ATOM 575 C C . GLY A 1 79 ? 11.114 -3.972 -13.513 1.00 94.25 79 GLY A C 1
ATOM 576 O O . GLY A 1 79 ? 11.619 -4.168 -14.612 1.00 94.25 79 GLY A O 1
ATOM 577 N N . GLY A 1 80 ? 10.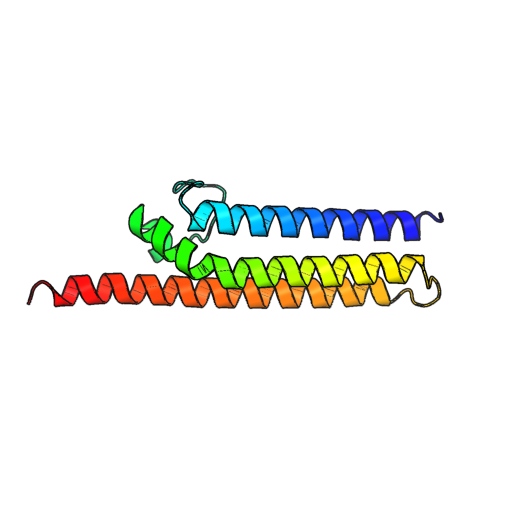634 -2.778 -13.149 1.00 92.19 80 GLY A N 1
ATOM 578 C CA . GLY A 1 80 ? 10.704 -1.601 -14.023 1.00 92.19 80 GLY A CA 1
ATOM 579 C C . GLY A 1 80 ? 12.144 -1.170 -14.324 1.00 92.19 80 GLY A C 1
ATOM 580 O O . GLY A 1 80 ? 12.481 -0.877 -15.468 1.00 92.19 80 GLY A O 1
ATOM 581 N N . VAL A 1 81 ? 13.030 -1.192 -13.321 1.00 92.62 81 VAL A N 1
ATOM 582 C CA . VAL A 1 81 ? 14.467 -0.932 -13.523 1.00 92.62 81 VAL A CA 1
ATOM 583 C C . VAL A 1 81 ? 15.115 -2.044 -14.352 1.00 92.62 81 VAL A C 1
ATOM 585 O O . VAL A 1 81 ? 15.904 -1.755 -15.247 1.00 92.62 81 VAL A O 1
ATOM 588 N N . ALA A 1 82 ? 14.780 -3.309 -14.096 1.00 91.62 82 ALA A N 1
ATOM 589 C CA . ALA A 1 82 ? 15.345 -4.434 -14.832 1.00 91.62 82 ALA A CA 1
ATOM 590 C C . ALA A 1 82 ? 14.948 -4.423 -16.317 1.00 91.62 82 ALA A C 1
ATOM 592 O O . ALA A 1 82 ? 15.804 -4.685 -17.158 1.00 91.62 82 ALA A O 1
ATOM 593 N N . ALA A 1 83 ? 13.708 -4.047 -16.647 1.00 89.75 83 ALA A N 1
ATOM 594 C CA . ALA A 1 83 ? 13.255 -3.888 -18.031 1.00 89.75 83 ALA A CA 1
ATOM 595 C C . ALA A 1 83 ? 14.051 -2.805 -18.788 1.00 89.75 83 ALA A C 1
ATOM 597 O O . ALA A 1 83 ? 14.429 -3.003 -19.941 1.00 89.75 83 ALA A O 1
ATOM 598 N N . LEU A 1 84 ? 14.420 -1.704 -18.116 1.00 88.00 84 LEU A N 1
ATOM 599 C CA . LEU A 1 84 ? 15.298 -0.679 -18.698 1.00 88.00 84 LEU A CA 1
ATOM 600 C C . LEU A 1 84 ? 16.724 -1.180 -18.958 1.00 88.00 84 LEU A C 1
ATOM 602 O O . LEU A 1 84 ? 17.352 -0.780 -19.938 1.00 88.00 84 LEU A O 1
ATOM 606 N N . LEU A 1 85 ? 17.257 -2.007 -18.057 1.00 91.06 85 LEU A N 1
ATOM 607 C CA . LEU A 1 85 ? 18.631 -2.510 -18.137 1.00 91.06 85 LEU A CA 1
ATOM 608 C C . LEU A 1 85 ? 18.772 -3.710 -19.081 1.00 91.06 85 LEU A C 1
ATOM 610 O O . LEU A 1 85 ? 19.853 -3.928 -19.627 1.00 91.06 85 LEU A O 1
ATOM 614 N N . ALA A 1 86 ? 17.699 -4.474 -19.284 1.00 90.69 86 ALA A N 1
ATOM 615 C CA . ALA A 1 86 ? 17.666 -5.651 -20.142 1.00 90.69 86 ALA A CA 1
ATOM 616 C C . ALA A 1 86 ? 16.450 -5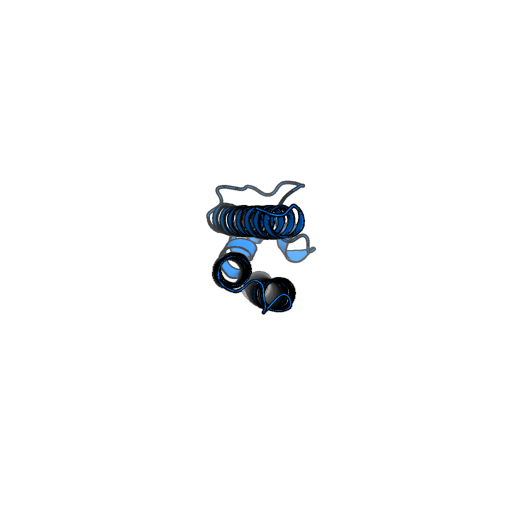.617 -21.090 1.00 90.69 86 ALA A C 1
ATOM 618 O O . ALA A 1 86 ? 15.514 -6.394 -20.906 1.00 90.69 86 ALA A O 1
ATOM 619 N N . PRO A 1 87 ? 16.475 -4.780 -22.148 1.00 84.88 87 PRO A N 1
ATOM 620 C CA . PRO A 1 87 ? 15.338 -4.618 -23.063 1.00 84.88 87 PRO A CA 1
ATOM 621 C C . PRO A 1 87 ? 14.932 -5.894 -23.813 1.00 84.88 87 PRO A C 1
ATOM 623 O O . PRO A 1 87 ? 13.834 -5.976 -24.345 1.00 84.88 87 PRO A O 1
ATOM 626 N N . SER A 1 88 ? 15.812 -6.898 -23.876 1.00 88.56 88 SER A N 1
ATOM 627 C CA . SER A 1 88 ? 15.502 -8.215 -24.446 1.00 88.56 88 SER A CA 1
ATOM 628 C C . SER A 1 88 ? 14.612 -9.081 -23.546 1.00 88.56 88 SER A C 1
ATOM 630 O O . SER A 1 88 ? 14.239 -10.177 -23.950 1.00 88.56 88 SER A O 1
ATOM 632 N N . LEU A 1 89 ? 14.341 -8.641 -22.313 1.00 90.19 89 LEU A N 1
ATOM 633 C CA . LEU A 1 89 ? 13.533 -9.335 -21.311 1.00 90.19 89 LEU A CA 1
ATOM 634 C C . LEU A 1 89 ? 12.256 -8.528 -21.021 1.00 90.19 89 LEU A C 1
ATOM 636 O O . LEU A 1 89 ? 11.980 -8.154 -19.879 1.00 90.19 89 LEU A O 1
ATOM 640 N N . ASP A 1 90 ? 11.488 -8.260 -22.074 1.00 86.44 90 ASP A N 1
ATOM 641 C CA . ASP A 1 90 ? 10.221 -7.510 -22.062 1.00 86.44 90 ASP A CA 1
ATOM 642 C C . ASP A 1 90 ? 9.181 -8.050 -21.057 1.00 86.44 90 ASP A C 1
ATOM 644 O O . ASP A 1 90 ? 8.369 -7.308 -20.511 1.00 86.44 90 ASP A O 1
ATOM 648 N N . TYR A 1 91 ? 9.249 -9.337 -20.716 1.00 91.75 91 TYR A N 1
ATOM 649 C CA . TYR A 1 91 ? 8.378 -9.969 -19.727 1.00 91.75 91 TYR A CA 1
ATOM 650 C C . TYR A 1 91 ? 8.663 -9.572 -18.264 1.00 91.75 91 TYR A C 1
ATOM 652 O O . TYR A 1 91 ? 7.831 -9.837 -17.392 1.00 91.75 91 TYR A O 1
ATOM 660 N N . LEU A 1 92 ? 9.814 -8.967 -17.941 1.00 92.88 92 LEU A N 1
ATOM 661 C CA . LEU A 1 92 ? 10.187 -8.674 -16.547 1.00 92.88 92 LEU A CA 1
ATOM 662 C C . LEU A 1 92 ? 9.251 -7.666 -15.881 1.00 92.88 92 LEU A C 1
ATOM 664 O O . LEU A 1 92 ? 8.906 -7.830 -14.707 1.00 92.88 92 LEU A O 1
ATOM 668 N N . GLN A 1 93 ? 8.834 -6.643 -16.624 1.00 93.00 93 GLN A N 1
ATOM 669 C CA . GLN A 1 93 ? 7.918 -5.625 -16.129 1.00 93.00 93 GLN A CA 1
ATOM 670 C C . GLN A 1 93 ? 6.525 -6.205 -15.824 1.00 93.00 93 GLN A C 1
ATOM 672 O O . GLN A 1 93 ? 6.093 -6.100 -14.674 1.00 93.00 93 GLN A O 1
ATOM 677 N N . PRO A 1 94 ? 5.822 -6.881 -16.755 1.00 94.88 94 PRO A N 1
ATOM 678 C CA . PRO A 1 94 ? 4.487 -7.397 -16.465 1.00 94.88 94 PRO A CA 1
ATOM 679 C C . PRO A 1 94 ? 4.501 -8.477 -15.374 1.00 94.88 94 PRO A C 1
ATOM 681 O O . PRO A 1 94 ? 3.607 -8.505 -14.526 1.00 94.88 94 PRO A O 1
ATOM 684 N N . VAL A 1 95 ? 5.535 -9.327 -15.325 1.00 96.94 95 VAL A N 1
ATOM 685 C CA . VAL A 1 95 ? 5.684 -10.335 -14.261 1.00 96.94 95 VAL A CA 1
ATOM 686 C C . VAL A 1 95 ? 5.872 -9.677 -12.893 1.00 96.94 95 VAL A C 1
ATOM 688 O O . VAL A 1 95 ? 5.238 -10.099 -11.921 1.00 96.94 95 VAL A O 1
ATOM 691 N N . SER A 1 96 ? 6.700 -8.632 -12.795 1.00 97.19 96 SER A N 1
ATOM 692 C CA . SER A 1 96 ? 6.899 -7.920 -11.529 1.00 97.19 96 SER A CA 1
ATOM 693 C C . SER A 1 96 ? 5.633 -7.193 -11.077 1.00 97.19 96 SER A C 1
ATOM 695 O O . SER A 1 96 ? 5.327 -7.203 -9.885 1.00 97.19 96 SER A O 1
ATOM 697 N N . LEU A 1 97 ? 4.851 -6.635 -12.009 1.00 96.69 97 LEU A N 1
ATOM 698 C CA . LEU A 1 97 ? 3.553 -6.037 -11.707 1.00 96.69 97 LEU A CA 1
ATOM 699 C C . LEU A 1 97 ? 2.590 -7.062 -11.114 1.00 96.69 97 LEU A C 1
ATOM 701 O O . LEU A 1 97 ? 2.027 -6.825 -10.045 1.00 96.69 97 LEU A O 1
ATOM 705 N N . MET A 1 98 ? 2.422 -8.210 -11.774 1.00 97.94 98 MET A N 1
ATOM 706 C CA . MET A 1 98 ? 1.536 -9.273 -11.295 1.00 97.94 98 MET A CA 1
ATOM 707 C C . MET A 1 98 ? 1.953 -9.768 -9.909 1.00 97.94 98 MET A C 1
ATOM 709 O O . MET A 1 98 ? 1.116 -9.886 -9.011 1.00 97.94 98 MET A O 1
ATOM 713 N N . LEU A 1 99 ? 3.250 -10.018 -9.717 1.00 98.38 99 LEU A N 1
ATOM 714 C CA . LEU A 1 99 ? 3.779 -10.480 -8.440 1.00 98.38 99 LEU A CA 1
ATOM 715 C C . LEU A 1 99 ? 3.627 -9.416 -7.346 1.00 98.38 99 LEU A C 1
ATOM 717 O O . LEU A 1 99 ? 3.204 -9.734 -6.236 1.00 98.38 99 LEU A O 1
ATOM 721 N N . GLY A 1 100 ? 3.918 -8.153 -7.656 1.00 98.19 100 GLY A N 1
ATOM 722 C CA . GLY A 1 100 ? 3.752 -7.037 -6.731 1.00 98.19 100 GLY A CA 1
ATOM 723 C C . GLY A 1 100 ? 2.299 -6.876 -6.289 1.00 98.19 100 GLY A C 1
ATOM 724 O O . GLY A 1 100 ? 2.022 -6.798 -5.093 1.00 98.19 100 GLY A O 1
ATOM 725 N N . VAL A 1 101 ? 1.351 -6.917 -7.229 1.00 97.62 101 VAL A N 1
ATOM 726 C CA . VAL A 1 101 ? -0.085 -6.868 -6.916 1.00 97.62 101 VAL A CA 1
ATOM 727 C C . VAL A 1 101 ? -0.500 -8.047 -6.037 1.00 97.62 101 VAL A C 1
ATOM 729 O O . VAL A 1 101 ? -1.203 -7.842 -5.048 1.00 97.62 101 VAL A O 1
ATOM 732 N N . LEU A 1 102 ? -0.039 -9.265 -6.336 1.00 98.56 102 LEU A N 1
ATOM 733 C CA . LEU A 1 102 ? -0.334 -10.442 -5.517 1.00 98.56 102 LEU A CA 1
ATOM 734 C C . LEU A 1 102 ? 0.186 -10.281 -4.080 1.00 98.56 102 LEU A C 1
ATOM 736 O O . LEU A 1 102 ? -0.552 -10.526 -3.126 1.00 98.56 102 LEU A O 1
ATOM 740 N N . VAL A 1 103 ? 1.431 -9.828 -3.915 1.00 98.62 103 VAL A N 1
ATOM 741 C CA . VAL A 1 103 ? 2.046 -9.588 -2.599 1.00 98.62 103 VAL A CA 1
ATOM 742 C C . VAL A 1 103 ? 1.292 -8.509 -1.819 1.00 98.62 103 VAL A C 1
ATOM 744 O O . VAL A 1 103 ? 1.004 -8.699 -0.634 1.00 98.62 103 VAL A O 1
ATOM 747 N N . MET A 1 104 ? 0.908 -7.411 -2.479 1.00 98.31 104 MET A N 1
ATOM 748 C CA . MET A 1 104 ? 0.065 -6.377 -1.876 1.00 98.31 104 MET A CA 1
ATOM 749 C C . MET A 1 104 ? -1.260 -6.977 -1.393 1.00 98.31 104 MET A C 1
ATOM 751 O O . MET A 1 104 ? -1.627 -6.786 -0.235 1.00 98.31 104 MET A O 1
ATOM 755 N N . LEU A 1 105 ? -1.971 -7.712 -2.254 1.00 98.19 105 LEU A N 1
ATOM 756 C CA . LEU A 1 105 ? -3.266 -8.309 -1.920 1.00 98.19 105 LEU A CA 1
ATOM 757 C C . LEU A 1 105 ? -3.162 -9.242 -0.713 1.00 98.19 105 LEU A C 1
ATOM 759 O O . LEU A 1 105 ? -3.970 -9.133 0.207 1.00 98.19 105 LEU A O 1
ATOM 763 N N . VAL A 1 106 ? -2.146 -10.106 -0.667 1.00 98.56 106 VAL A N 1
ATOM 764 C CA . VAL A 1 106 ? -1.904 -10.984 0.487 1.00 98.56 106 VAL A CA 1
ATOM 765 C C . VAL A 1 106 ? -1.691 -10.163 1.761 1.00 98.56 106 VAL A C 1
ATOM 767 O O . VAL A 1 106 ? -2.320 -10.451 2.779 1.00 98.56 106 VAL A O 1
ATOM 770 N N . GLY A 1 107 ? -0.869 -9.110 1.718 1.00 98.31 107 GLY A N 1
ATOM 771 C CA . GLY A 1 107 ? -0.647 -8.233 2.871 1.00 98.31 107 GLY A CA 1
ATOM 772 C C . GLY A 1 107 ? -1.925 -7.547 3.363 1.00 98.31 107 GLY A C 1
ATOM 773 O O . GLY A 1 107 ? -2.196 -7.540 4.565 1.00 98.31 107 GLY A O 1
ATOM 774 N N . LEU A 1 108 ? -2.747 -7.034 2.441 1.00 96.94 108 LEU A N 1
ATOM 775 C CA . LEU A 1 108 ? -4.032 -6.401 2.756 1.00 96.94 108 LEU A CA 1
ATOM 776 C C . LEU A 1 108 ? -5.033 -7.392 3.361 1.00 96.94 108 LEU A C 1
ATOM 778 O O . LEU A 1 108 ? -5.686 -7.072 4.353 1.00 96.94 108 LEU A O 1
ATOM 782 N N . LEU A 1 109 ? -5.131 -8.604 2.809 1.00 97.56 109 LEU A N 1
ATOM 783 C CA . LEU A 1 109 ? -6.014 -9.655 3.323 1.00 97.56 109 LEU A CA 1
ATOM 784 C C . LEU A 1 109 ? -5.587 -10.119 4.717 1.00 97.56 109 LEU A C 1
ATOM 786 O O . LEU A 1 109 ? -6.429 -10.284 5.600 1.00 97.56 109 LEU A O 1
ATOM 790 N N . LEU A 1 110 ? -4.283 -10.290 4.945 1.00 98.12 110 LEU A N 1
ATOM 791 C CA . LEU A 1 110 ? -3.761 -10.643 6.262 1.00 98.12 110 LEU A CA 1
ATOM 792 C C . LEU A 1 110 ? -3.982 -9.520 7.283 1.00 98.12 110 LEU A C 1
ATOM 794 O O . LEU A 1 110 ? -4.346 -9.811 8.421 1.00 98.12 110 LEU A O 1
ATOM 798 N N . GLY A 1 111 ? -3.814 -8.257 6.881 1.00 97.19 111 GLY 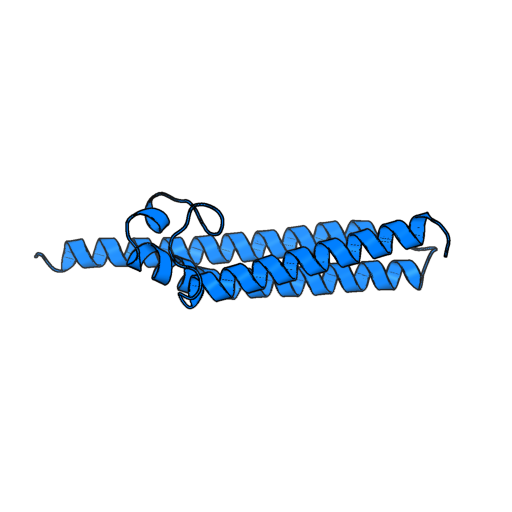A N 1
ATOM 799 C CA . GLY A 1 111 ? -4.150 -7.105 7.718 1.00 97.19 111 GLY A CA 1
ATOM 800 C C . GLY A 1 111 ? -5.639 -7.073 8.070 1.00 97.19 111 GLY A C 1
ATOM 801 O O . GLY A 1 111 ? -6.003 -6.978 9.239 1.00 97.19 111 GLY A O 1
ATOM 802 N N . MET A 1 112 ? -6.518 -7.248 7.081 1.00 96.12 112 MET A N 1
ATOM 803 C CA . MET A 1 112 ? -7.967 -7.308 7.299 1.00 96.12 112 MET A CA 1
ATOM 804 C C . MET A 1 112 ? -8.360 -8.445 8.249 1.00 96.12 112 MET A C 1
ATOM 806 O O . MET A 1 112 ? -9.184 -8.245 9.141 1.00 96.12 112 MET A O 1
ATOM 810 N N . ARG A 1 113 ? -7.756 -9.628 8.092 1.00 96.75 113 ARG A N 1
ATOM 811 C CA . ARG A 1 113 ? -7.967 -10.771 8.988 1.00 96.75 113 ARG A CA 1
ATOM 812 C C . ARG A 1 113 ? -7.604 -10.421 10.429 1.00 96.75 113 ARG A C 1
ATOM 814 O O . ARG A 1 113 ? -8.380 -10.712 11.338 1.00 96.75 113 ARG A O 1
ATOM 821 N N . ASP A 1 114 ? -6.444 -9.808 10.640 1.00 97.19 114 ASP A N 1
ATOM 822 C CA . ASP A 1 114 ? -5.981 -9.438 11.977 1.00 97.19 114 ASP A CA 1
ATOM 823 C C . ASP A 1 114 ? -6.884 -8.362 12.605 1.00 97.19 114 ASP A C 1
ATOM 825 O O . ASP A 1 114 ? -7.266 -8.485 13.768 1.00 97.19 114 ASP A O 1
ATOM 829 N N . GLY A 1 115 ? -7.314 -7.365 11.825 1.00 96.88 115 GLY A N 1
ATOM 830 C CA . GLY A 1 115 ? -8.251 -6.343 12.291 1.00 96.88 115 GLY A CA 1
ATOM 831 C C . GLY A 1 115 ? -9.634 -6.903 12.640 1.00 96.88 115 GLY A C 1
ATOM 832 O O . GLY A 1 115 ? -10.159 -6.614 13.711 1.00 96.88 115 GLY A O 1
ATOM 833 N N . ASN A 1 116 ? -10.193 -7.789 11.811 1.00 95.50 116 ASN A N 1
ATOM 834 C CA . ASN A 1 116 ? -11.442 -8.486 12.139 1.00 95.50 116 ASN A CA 1
ATOM 835 C C . ASN A 1 116 ? -11.304 -9.362 13.392 1.00 95.50 116 ASN A C 1
ATOM 837 O O . ASN A 1 116 ? -12.220 -9.411 14.206 1.00 95.50 116 ASN A O 1
ATOM 841 N N . THR A 1 117 ? -10.156 -10.021 13.575 1.00 95.31 117 THR A N 1
ATOM 842 C CA . THR A 1 117 ? -9.885 -10.828 14.775 1.00 95.31 117 THR A CA 1
ATOM 843 C C . THR A 1 117 ? -9.844 -9.959 16.033 1.00 95.31 117 THR A C 1
ATOM 845 O O . THR A 1 117 ? -10.361 -10.366 17.069 1.00 95.31 117 THR A O 1
ATOM 848 N N . MET A 1 118 ? -9.251 -8.764 15.954 1.00 95.62 118 MET A N 1
ATOM 849 C CA . MET A 1 118 ? -9.213 -7.817 17.070 1.00 95.62 118 MET A CA 1
ATOM 850 C C . MET A 1 118 ? -10.619 -7.339 17.455 1.00 95.62 118 MET A C 1
ATOM 852 O O . MET A 1 118 ? -10.979 -7.365 18.628 1.00 95.62 118 MET A O 1
ATOM 856 N N . LEU A 1 119 ? -11.434 -6.953 16.471 1.00 95.00 119 LEU A N 1
ATOM 857 C CA . LEU A 1 119 ? -12.790 -6.454 16.723 1.00 95.00 119 LEU A CA 1
ATOM 858 C C . LEU A 1 119 ? -13.746 -7.544 17.212 1.00 95.00 119 LEU A C 1
ATOM 860 O O . LEU A 1 119 ? -14.610 -7.275 18.038 1.00 95.00 119 LEU A O 1
ATOM 864 N N . ALA A 1 120 ? -13.568 -8.785 16.753 1.00 93.19 120 ALA A N 1
ATOM 865 C CA . ALA A 1 120 ? -14.322 -9.913 17.287 1.00 93.19 120 ALA A CA 1
ATOM 866 C C . ALA A 1 120 ? -14.055 -10.109 18.788 1.00 93.19 120 ALA A C 1
ATOM 868 O O . ALA A 1 120 ? -15.001 -10.304 19.542 1.00 93.19 120 ALA A O 1
ATOM 869 N N . LYS A 1 121 ? -12.787 -10.006 19.220 1.00 91.50 121 LYS A N 1
ATOM 870 C CA . LYS A 1 121 ? -12.403 -10.135 20.636 1.00 91.50 121 LYS A CA 1
ATOM 871 C C . LYS A 1 121 ? -12.995 -9.028 21.506 1.00 91.50 121 LYS A C 1
ATOM 873 O O . LYS A 1 121 ? -13.545 -9.314 22.560 1.00 91.50 121 LYS A O 1
ATOM 878 N N . MET A 1 122 ? -12.943 -7.786 21.025 1.00 88.69 122 MET A N 1
ATOM 879 C CA . MET A 1 122 ? -13.504 -6.628 21.727 1.00 88.69 122 MET A CA 1
ATOM 880 C C . MET A 1 122 ? -14.983 -6.833 22.085 1.00 88.69 122 MET A C 1
ATOM 882 O O . MET A 1 122 ? -15.358 -6.695 23.243 1.00 88.69 122 MET A O 1
ATOM 886 N N . HIS A 1 123 ? -15.807 -7.245 21.120 1.00 82.00 123 HIS A N 1
ATOM 887 C CA . HIS A 1 123 ? -17.237 -7.445 21.365 1.00 82.00 123 HIS A CA 1
ATOM 888 C C . HIS A 1 123 ? -17.557 -8.714 22.168 1.00 82.00 123 HIS A C 1
ATOM 890 O O . HIS A 1 123 ? -18.592 -8.776 22.829 1.00 82.00 123 HIS A O 1
ATOM 896 N N . THR A 1 124 ? -16.700 -9.742 22.135 1.00 80.44 124 THR A N 1
ATOM 897 C CA . THR A 1 124 ? -16.873 -10.904 23.024 1.00 80.44 124 THR A CA 1
ATOM 898 C C . THR A 1 124 ? -16.532 -10.581 24.474 1.00 80.44 124 THR A C 1
ATOM 900 O O . THR A 1 124 ? -17.194 -11.108 25.366 1.00 80.44 124 THR A O 1
ATOM 903 N N . ASP A 1 125 ? -15.545 -9.714 24.710 1.00 74.31 125 ASP A N 1
ATOM 904 C CA . ASP A 1 125 ? -15.142 -9.306 26.057 1.00 74.31 125 ASP A CA 1
ATOM 905 C C . ASP A 1 125 ? -16.206 -8.397 26.704 1.00 74.31 125 ASP A C 1
ATOM 907 O O . ASP A 1 125 ? -16.525 -8.579 27.878 1.00 74.31 125 ASP A O 1
ATOM 911 N N . GLU A 1 126 ? -16.846 -7.509 25.930 1.00 64.50 126 GLU A N 1
ATOM 912 C CA . GLU A 1 126 ? -18.003 -6.708 26.379 1.00 64.50 126 GLU A CA 1
ATOM 913 C C . GLU A 1 126 ? -19.159 -7.591 26.886 1.00 64.50 126 GLU A C 1
ATOM 915 O O . GLU A 1 126 ? -19.711 -7.349 27.954 1.00 64.50 126 GLU A O 1
ATOM 920 N N . LEU A 1 127 ? -19.487 -8.676 26.174 1.00 61.44 127 LEU A N 1
ATOM 921 C CA . LEU A 1 127 ? -20.552 -9.611 26.569 1.00 61.44 127 LEU A CA 1
ATOM 922 C C . LEU A 1 127 ? -20.195 -10.487 27.786 1.00 61.44 127 LEU A C 1
ATOM 924 O O . LEU A 1 127 ? -21.083 -11.102 28.385 1.00 61.44 127 LEU A O 1
ATOM 928 N N . GLY A 1 128 ? -18.904 -10.609 28.105 1.00 58.69 128 GLY A N 1
ATOM 929 C CA . GLY A 1 128 ? -18.397 -11.377 29.242 1.00 58.69 128 GLY A CA 1
ATOM 930 C C . GLY A 1 128 ? -18.247 -10.559 30.525 1.00 58.69 128 GLY A C 1
ATOM 931 O O . GLY A 1 128 ? -18.288 -11.145 31.601 1.00 58.69 128 GLY A O 1
ATOM 932 N N . ALA A 1 129 ? -18.097 -9.235 30.420 1.00 58.94 129 ALA A N 1
ATOM 933 C CA . ALA A 1 129 ? -17.946 -8.327 31.559 1.00 58.94 129 ALA A CA 1
ATOM 934 C C . ALA A 1 129 ? -19.266 -8.039 32.307 1.00 58.94 129 ALA A C 1
ATOM 936 O O . ALA A 1 129 ? -19.229 -7.623 33.463 1.00 58.94 129 ALA A O 1
ATOM 937 N N . ASP A 1 130 ? -20.412 -8.301 31.671 1.00 56.25 130 ASP A N 1
ATOM 938 C CA . ASP A 1 130 ? -21.759 -8.090 32.225 1.00 56.25 130 ASP A CA 1
ATOM 939 C C . ASP A 1 130 ? -22.351 -9.335 32.939 1.00 56.25 130 ASP A C 1
ATOM 941 O O . ASP A 1 130 ? -23.547 -9.367 33.242 1.00 56.25 130 ASP A O 1
ATOM 945 N N . ARG A 1 131 ? -21.550 -10.383 33.197 1.00 48.69 131 ARG A N 1
ATOM 946 C CA . ARG A 1 131 ? -21.947 -11.584 33.966 1.00 48.69 131 ARG A CA 1
ATOM 947 C C . ARG A 1 131 ? -21.176 -11.704 35.272 1.00 48.69 131 ARG A C 1
ATOM 949 O O . ARG A 1 131 ? -21.796 -12.197 36.241 1.00 48.69 131 ARG A O 1
#

Organism: NCBI:txid254787

Foldseek 3Di:
DPPVLVVLLVVLVVLLVVLVVLLVLLVCQQVVVDFDDDPGDDDDPQCNVDRVLRNQLSVQLNPLLNVLSNVLSVLQNVLSVVCVVCVVPVVSNVVSNVVSVVSNVVSNVVSNVRSVVRSVVVVVVVVVVVD